Protein AF-A0A285CW41-F1 (afdb_monomer_lite)

Organism: NCBI:txid439529

Sequence (147 aa):
MDGAADVERLAVPALVIRVQPRVIDEAQAEVYLRRTVEKFAATIRPMITAPVNENEFGAMVSLAYNIGPAAFGRSSVLSRFNAGKIQSAADAFRMWNQAGGKVLPGLVRRREAERALFLTPVATPAPQSPWAALVALVQSLITRKGA

Structure (mmCIF, N/CA/C/O backbone):
data_AF-A0A285CW41-F1
#
_entry.id   AF-A0A285CW41-F1
#
loop_
_atom_site.group_PDB
_atom_site.id
_atom_site.type_symbol
_atom_site.label_atom_id
_atom_site.label_alt_id
_atom_site.label_comp_id
_atom_site.label_asym_id
_atom_site.label_entity_id
_atom_site.label_seq_id
_atom_site.pdbx_PDB_ins_code
_atom_site.Cartn_x
_atom_site.Cartn_y
_atom_site.Cartn_z
_atom_site.occupancy
_atom_site.B_iso_or_equiv
_atom_site.auth_seq_id
_atom_site.auth_comp_id
_atom_site.auth_asym_id
_atom_site.auth_atom_id
_atom_site.pdbx_PDB_model_num
ATOM 1 N N . MET A 1 1 ? 8.948 27.588 -73.717 1.00 40.03 1 MET A N 1
ATOM 2 C CA . MET A 1 1 ? 8.241 28.700 -73.046 1.00 40.03 1 MET A CA 1
ATOM 3 C C . MET A 1 1 ? 7.158 28.086 -72.165 1.00 40.03 1 MET A C 1
ATOM 5 O O . MET A 1 1 ? 5.980 28.165 -72.473 1.00 40.03 1 MET A O 1
ATOM 9 N N . ASP A 1 2 ? 7.526 27.167 -71.278 1.00 42.72 2 ASP A N 1
ATOM 10 C CA . ASP A 1 2 ? 8.204 27.392 -69.985 1.00 42.72 2 ASP A CA 1
ATOM 11 C C . ASP A 1 2 ? 7.287 28.113 -69.003 1.00 42.72 2 ASP A C 1
ATOM 13 O O . ASP A 1 2 ? 6.933 29.270 -69.205 1.00 42.72 2 ASP A O 1
ATOM 17 N N . GLY A 1 3 ? 6.906 27.401 -67.944 1.00 40.34 3 GLY A N 1
ATOM 18 C CA . GLY A 1 3 ? 6.102 27.954 -66.860 1.00 40.34 3 GLY A CA 1
ATOM 19 C C . GLY A 1 3 ? 5.456 26.904 -65.962 1.00 40.34 3 GLY A C 1
ATOM 20 O O . GLY A 1 3 ? 4.334 27.110 -65.511 1.00 40.34 3 GLY A O 1
ATOM 21 N N . ALA A 1 4 ? 6.122 25.769 -65.717 1.00 40.38 4 ALA A N 1
ATOM 22 C CA . ALA A 1 4 ? 5.771 24.927 -64.581 1.00 40.38 4 ALA A CA 1
ATOM 23 C C . ALA A 1 4 ? 6.215 25.683 -63.322 1.00 40.38 4 ALA A C 1
ATOM 25 O O . ALA A 1 4 ? 7.402 25.764 -63.023 1.00 40.38 4 ALA A O 1
ATOM 26 N N . ALA A 1 5 ? 5.268 26.327 -62.643 1.00 45.16 5 ALA A N 1
ATOM 27 C CA . ALA A 1 5 ? 5.509 26.866 -61.317 1.00 45.16 5 ALA A CA 1
ATOM 28 C C . ALA A 1 5 ? 5.664 25.676 -60.365 1.00 45.16 5 ALA A C 1
ATOM 30 O O . ALA A 1 5 ? 4.676 25.076 -59.936 1.00 45.16 5 ALA A O 1
ATOM 31 N N . ASP A 1 6 ? 6.918 25.319 -60.097 1.00 45.62 6 ASP A N 1
ATOM 32 C CA . ASP A 1 6 ? 7.320 24.396 -59.047 1.00 45.62 6 ASP A CA 1
ATOM 33 C C . ASP A 1 6 ? 6.828 24.933 -57.702 1.00 45.62 6 ASP A C 1
ATOM 35 O O . ASP A 1 6 ? 7.443 25.782 -57.057 1.00 45.62 6 ASP A O 1
ATOM 39 N N . VAL A 1 7 ? 5.674 24.429 -57.271 1.00 49.69 7 VAL A N 1
ATOM 40 C CA . VAL A 1 7 ? 5.237 24.534 -55.883 1.00 49.69 7 VAL A CA 1
ATOM 41 C C . VAL A 1 7 ? 6.018 23.474 -55.115 1.00 49.69 7 VAL A C 1
ATOM 43 O O . VAL A 1 7 ? 5.519 22.383 -54.833 1.00 49.69 7 VAL A O 1
ATOM 46 N N . GLU A 1 8 ? 7.283 23.776 -54.831 1.00 45.94 8 GLU A N 1
ATOM 47 C CA . GLU A 1 8 ? 8.122 22.982 -53.946 1.00 45.94 8 GLU A CA 1
ATOM 48 C C . GLU A 1 8 ? 7.461 22.979 -52.559 1.00 45.94 8 GLU A C 1
ATOM 50 O O . GLU A 1 8 ? 7.568 23.909 -51.758 1.00 45.94 8 GLU A O 1
ATOM 55 N N . ARG A 1 9 ? 6.672 21.930 -52.303 1.00 55.31 9 ARG A N 1
ATOM 56 C CA . ARG A 1 9 ? 6.162 21.589 -50.978 1.00 55.31 9 ARG A CA 1
ATOM 57 C C . ARG A 1 9 ? 7.368 21.469 -50.052 1.00 55.31 9 ARG A C 1
ATOM 59 O O . ARG A 1 9 ? 8.051 20.449 -50.066 1.00 55.31 9 ARG A O 1
ATOM 66 N N . LEU A 1 10 ? 7.577 22.483 -49.217 1.00 43.53 10 LEU A N 1
ATOM 67 C CA . LEU A 1 10 ? 8.411 22.416 -48.020 1.00 43.53 10 LEU A CA 1
ATOM 68 C C . LEU A 1 10 ? 7.895 21.276 -47.130 1.00 43.53 10 LEU A C 1
ATOM 70 O O . LEU A 1 10 ? 6.997 21.446 -46.305 1.00 43.53 10 LEU A O 1
ATOM 74 N N . ALA A 1 11 ? 8.434 20.078 -47.342 1.00 55.03 11 ALA A N 1
ATOM 75 C CA . ALA A 1 11 ? 8.229 18.938 -46.473 1.00 55.03 11 ALA A CA 1
ATOM 76 C C . ALA A 1 11 ? 8.961 19.230 -45.162 1.00 55.03 11 ALA A C 1
ATOM 78 O O . ALA A 1 11 ? 10.184 19.145 -45.089 1.00 55.03 11 ALA A O 1
ATOM 79 N N . VAL A 1 12 ? 8.213 19.605 -44.127 1.00 58.38 12 VAL A N 1
ATOM 80 C CA . VAL A 1 12 ? 8.742 19.709 -42.765 1.00 58.38 12 VAL A CA 1
ATOM 81 C C . VAL A 1 12 ? 9.084 18.280 -42.317 1.00 58.38 12 VAL A C 1
ATOM 83 O O . VAL A 1 12 ? 8.164 17.464 -42.203 1.00 58.38 12 VAL A O 1
ATOM 86 N N . PRO A 1 13 ? 10.361 17.904 -42.115 1.00 60.59 13 PRO A N 1
ATOM 87 C CA . PRO A 1 13 ? 10.686 16.535 -41.746 1.00 60.59 13 PRO A CA 1
ATOM 88 C C . PRO A 1 13 ? 10.153 16.258 -40.340 1.00 60.59 13 PRO A C 1
ATOM 90 O O . PRO A 1 13 ? 10.459 16.975 -39.386 1.00 60.59 13 PRO A O 1
ATOM 93 N N . ALA A 1 14 ? 9.336 15.210 -40.213 1.00 61.62 14 ALA A N 1
ATOM 94 C CA . ALA A 1 14 ? 8.872 14.725 -38.923 1.00 61.62 14 ALA A CA 1
ATOM 95 C C . ALA A 1 14 ? 10.089 14.389 -38.047 1.00 61.62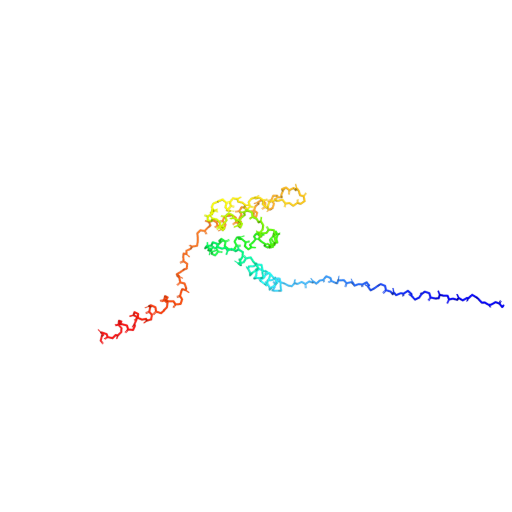 14 ALA A C 1
ATOM 97 O O . ALA A 1 14 ? 10.906 13.534 -38.395 1.00 61.62 14 ALA A O 1
ATOM 98 N N . LEU A 1 15 ? 10.214 15.075 -36.911 1.00 64.88 15 LEU A N 1
ATOM 99 C CA . LEU A 1 15 ? 11.239 14.813 -35.909 1.00 64.88 15 LEU A CA 1
ATOM 100 C C . LEU A 1 15 ? 11.018 13.409 -35.325 1.00 64.88 15 LEU A C 1
ATOM 102 O O . LEU A 1 15 ? 10.202 13.212 -34.425 1.00 64.88 15 LEU A O 1
ATOM 106 N N . VAL A 1 16 ? 11.739 12.416 -35.844 1.00 65.94 16 VAL A N 1
ATOM 107 C CA . VAL A 1 16 ? 11.753 11.062 -35.281 1.00 65.94 16 VAL A CA 1
ATOM 108 C C . VAL A 1 16 ? 12.598 11.091 -34.008 1.00 65.94 16 VAL A C 1
ATOM 110 O O . VAL A 1 16 ? 13.819 10.941 -34.051 1.00 65.94 16 VAL A O 1
ATOM 113 N N . ILE A 1 17 ? 11.957 11.295 -32.855 1.00 70.81 17 ILE A N 1
ATOM 114 C CA . ILE A 1 17 ? 12.620 11.182 -31.550 1.00 70.81 17 ILE A CA 1
ATOM 115 C C . ILE A 1 17 ? 12.931 9.700 -31.307 1.00 70.81 17 ILE A C 1
ATOM 117 O O . ILE A 1 17 ? 12.065 8.921 -30.911 1.00 70.81 17 ILE A O 1
ATOM 121 N N . ARG A 1 18 ? 14.179 9.289 -31.552 1.00 70.88 18 ARG A N 1
ATOM 122 C CA . ARG A 1 18 ? 14.667 7.965 -31.149 1.00 70.88 18 ARG A CA 1
ATOM 123 C C . ARG A 1 18 ? 14.944 7.975 -29.647 1.00 70.88 18 ARG A C 1
ATOM 125 O O . ARG A 1 18 ? 15.952 8.521 -29.207 1.00 70.88 18 ARG A O 1
ATOM 132 N N . VAL A 1 19 ? 14.064 7.360 -28.860 1.00 76.69 19 VAL A N 1
ATOM 133 C CA . VAL A 1 19 ? 14.343 7.082 -27.445 1.00 76.69 19 VAL A CA 1
ATOM 134 C C . VAL A 1 19 ? 15.358 5.939 -27.385 1.00 76.69 19 VAL A C 1
ATOM 136 O O . VAL A 1 19 ? 15.032 4.799 -27.708 1.00 76.69 19 VAL A O 1
ATOM 139 N N . GLN A 1 20 ? 16.601 6.246 -27.015 1.00 74.12 20 GLN A N 1
ATOM 140 C CA . GLN A 1 20 ? 17.623 5.229 -26.755 1.00 74.12 20 GLN A CA 1
ATOM 141 C C . GLN A 1 20 ? 17.303 4.513 -25.430 1.00 74.12 20 GLN A C 1
ATOM 143 O O . GLN A 1 20 ? 16.967 5.188 -24.449 1.00 74.12 20 GLN A O 1
ATOM 148 N N . PRO A 1 21 ? 17.407 3.173 -25.356 1.00 74.56 21 PRO A N 1
ATOM 149 C CA . PRO A 1 21 ? 17.224 2.457 -24.102 1.00 74.56 21 PRO A CA 1
ATOM 150 C C . PRO A 1 21 ? 18.345 2.835 -23.131 1.00 74.56 21 PRO A C 1
ATOM 152 O O . PRO A 1 21 ? 19.530 2.708 -23.437 1.00 74.56 21 PRO A O 1
ATOM 155 N N . ARG A 1 22 ? 17.968 3.310 -21.944 1.00 83.00 22 ARG A N 1
ATOM 156 C CA . ARG A 1 22 ? 18.916 3.618 -20.874 1.00 83.00 22 ARG A CA 1
ATOM 157 C C . ARG A 1 22 ? 19.115 2.379 -20.008 1.00 83.00 22 ARG A C 1
ATOM 159 O O . ARG A 1 22 ? 18.173 1.924 -19.366 1.00 83.00 22 ARG A O 1
ATOM 166 N N . VAL A 1 23 ? 20.341 1.867 -19.972 1.00 89.94 23 VAL A N 1
ATOM 167 C CA . VAL A 1 23 ? 20.753 0.869 -18.978 1.00 89.94 23 VAL A CA 1
ATOM 168 C C . VAL A 1 23 ? 20.977 1.596 -17.654 1.00 89.94 23 VAL A C 1
ATOM 170 O O . VAL A 1 23 ? 21.609 2.653 -17.632 1.00 89.94 23 VAL A O 1
ATOM 173 N N . ILE A 1 24 ? 20.414 1.059 -16.575 1.00 92.19 24 ILE A N 1
ATOM 174 C CA . ILE A 1 24 ? 20.597 1.573 -15.216 1.00 92.19 24 ILE A CA 1
ATOM 175 C C . ILE A 1 24 ? 21.312 0.518 -14.378 1.00 92.19 24 ILE A C 1
ATOM 177 O O . ILE A 1 24 ? 21.111 -0.677 -14.595 1.00 92.19 24 ILE A O 1
ATOM 181 N N . ASP A 1 25 ? 22.138 0.962 -13.439 1.00 95.25 25 ASP A N 1
ATOM 182 C CA . ASP A 1 25 ? 22.716 0.081 -12.424 1.00 95.25 25 ASP A CA 1
ATOM 183 C C . ASP A 1 25 ? 21.754 -0.107 -11.232 1.00 95.25 25 ASP A C 1
ATOM 185 O O . ASP A 1 25 ? 20.694 0.524 -11.140 1.00 95.25 25 ASP A O 1
ATOM 189 N N . GLU A 1 26 ? 22.112 -1.007 -10.317 1.00 94.00 26 GLU A N 1
ATOM 190 C CA . GLU A 1 26 ? 21.305 -1.317 -9.133 1.00 94.00 26 GLU A CA 1
ATOM 191 C C . GLU A 1 26 ? 21.142 -0.106 -8.201 1.00 94.00 26 GLU A C 1
ATOM 193 O O . GLU A 1 26 ? 20.048 0.143 -7.695 1.00 94.00 26 GLU A O 1
ATOM 198 N N . ALA A 1 27 ? 22.188 0.707 -8.029 1.00 94.25 27 ALA A N 1
ATOM 199 C CA . ALA A 1 27 ? 22.131 1.896 -7.181 1.00 94.25 27 ALA A CA 1
ATOM 200 C C . ALA A 1 27 ? 21.160 2.946 -7.747 1.00 94.25 27 ALA A C 1
ATOM 202 O O . ALA A 1 27 ? 20.387 3.564 -7.013 1.00 94.25 27 ALA A O 1
ATOM 203 N N . GLN A 1 28 ? 21.150 3.124 -9.066 1.00 93.12 28 GLN A N 1
ATOM 204 C CA . GLN A 1 28 ? 20.194 3.972 -9.767 1.00 93.12 28 GLN A CA 1
ATOM 205 C C . GLN A 1 28 ? 18.772 3.420 -9.647 1.00 93.12 28 GLN A C 1
ATOM 207 O O . GLN A 1 28 ? 17.846 4.195 -9.393 1.00 93.12 28 GLN A O 1
ATOM 212 N N . ALA A 1 29 ? 18.591 2.103 -9.787 1.00 92.31 29 ALA A N 1
ATOM 213 C CA . ALA A 1 29 ? 17.295 1.454 -9.612 1.00 92.31 29 ALA A CA 1
ATOM 214 C C . ALA A 1 29 ? 16.737 1.671 -8.196 1.00 92.31 29 ALA A C 1
ATOM 216 O O . ALA A 1 29 ? 15.577 2.059 -8.054 1.00 92.31 29 ALA A O 1
ATOM 217 N N . GLU A 1 30 ? 17.571 1.523 -7.168 1.00 92.81 30 GLU A N 1
ATOM 218 C CA . GLU A 1 30 ? 17.219 1.770 -5.767 1.00 92.81 30 GLU A CA 1
ATOM 219 C C . GLU A 1 30 ? 16.820 3.236 -5.528 1.00 92.81 30 GLU A C 1
ATOM 221 O O . GLU A 1 30 ? 15.797 3.522 -4.902 1.00 92.81 30 GLU A O 1
ATOM 226 N N . VAL A 1 31 ? 17.561 4.194 -6.096 1.00 93.69 31 VAL A N 1
ATOM 227 C CA . VAL A 1 31 ? 17.202 5.621 -6.016 1.00 93.69 31 VAL A CA 1
ATOM 228 C C . VAL A 1 31 ? 15.846 5.893 -6.673 1.00 93.69 31 VAL A C 1
ATOM 230 O O . VAL A 1 31 ? 15.032 6.645 -6.127 1.00 93.69 31 VAL A O 1
ATOM 233 N N . TYR A 1 32 ? 15.576 5.299 -7.837 1.00 92.19 32 TYR A N 1
ATOM 234 C CA . TYR A 1 32 ? 14.289 5.460 -8.515 1.00 92.19 32 TYR A CA 1
ATOM 235 C C . TYR A 1 32 ? 13.149 4.804 -7.751 1.00 92.19 32 TYR A C 1
ATOM 237 O O . TYR A 1 32 ? 12.076 5.406 -7.634 1.00 92.19 32 TYR A O 1
ATOM 245 N N . LEU A 1 33 ? 13.382 3.621 -7.188 1.00 90.44 33 LEU A N 1
ATOM 246 C CA . LEU A 1 33 ? 12.416 2.929 -6.352 1.00 90.44 33 LEU A CA 1
ATOM 247 C C . LEU A 1 33 ? 12.062 3.778 -5.133 1.00 90.44 33 LEU A C 1
ATOM 249 O O . LEU A 1 33 ? 10.887 4.084 -4.940 1.00 90.44 33 LEU A O 1
ATOM 253 N N . ARG A 1 34 ? 13.064 4.238 -4.378 1.00 92.00 34 ARG A N 1
ATOM 254 C CA . ARG A 1 34 ? 12.875 5.059 -3.178 1.00 92.00 34 ARG A CA 1
ATOM 255 C C . ARG A 1 34 ? 12.061 6.313 -3.462 1.00 92.00 34 ARG A C 1
ATOM 257 O O . ARG A 1 34 ? 11.011 6.509 -2.858 1.00 92.00 34 ARG A O 1
ATOM 264 N N . ARG A 1 35 ? 12.483 7.109 -4.450 1.00 92.19 35 ARG A N 1
ATOM 265 C CA . ARG A 1 35 ? 11.773 8.340 -4.844 1.00 92.19 35 ARG A CA 1
ATOM 266 C C . ARG A 1 35 ? 10.330 8.064 -5.248 1.00 92.19 35 ARG A C 1
ATOM 268 O O . ARG A 1 35 ? 9.431 8.855 -4.966 1.00 92.19 35 ARG A O 1
ATOM 275 N N . THR A 1 36 ? 10.098 6.946 -5.932 1.00 90.44 36 THR A N 1
ATOM 276 C CA . THR A 1 36 ? 8.750 6.573 -6.358 1.00 90.44 36 THR A CA 1
ATOM 277 C C . THR A 1 36 ? 7.905 6.150 -5.162 1.00 90.44 36 THR A C 1
ATOM 279 O O . THR A 1 36 ? 6.795 6.647 -5.008 1.00 90.44 36 THR A O 1
ATOM 282 N N . VAL A 1 37 ? 8.420 5.299 -4.276 1.00 91.94 37 VAL A N 1
ATOM 283 C CA . VAL A 1 37 ? 7.711 4.879 -3.058 1.00 91.94 37 VAL A CA 1
ATOM 284 C C . VAL A 1 37 ? 7.369 6.086 -2.182 1.00 91.94 37 VAL A C 1
ATOM 286 O O . VAL A 1 37 ? 6.215 6.222 -1.782 1.00 91.94 37 VAL A O 1
ATOM 289 N N . GLU A 1 38 ? 8.311 7.007 -1.968 1.00 93.94 38 GLU A N 1
ATOM 290 C CA . GLU A 1 38 ? 8.092 8.256 -1.223 1.00 93.94 38 GLU A CA 1
ATOM 291 C C . GLU A 1 38 ? 6.976 9.103 -1.842 1.00 93.94 38 GLU A C 1
ATOM 293 O O . GLU A 1 38 ? 6.064 9.549 -1.143 1.00 93.94 38 GLU A O 1
ATOM 298 N N . LYS A 1 39 ? 6.988 9.274 -3.170 1.00 94.19 39 LYS A N 1
ATOM 299 C CA . LYS A 1 39 ? 5.940 10.008 -3.888 1.00 94.19 39 LYS A CA 1
ATOM 300 C C . LYS A 1 39 ? 4.564 9.375 -3.686 1.00 94.19 39 LYS A C 1
ATOM 302 O O . LYS A 1 39 ? 3.591 10.088 -3.434 1.00 94.19 39 LYS A O 1
ATOM 307 N N . PHE A 1 40 ? 4.453 8.055 -3.820 1.00 93.94 40 PHE A N 1
ATOM 308 C CA . PHE A 1 40 ? 3.178 7.355 -3.651 1.00 93.94 40 PHE A CA 1
ATOM 309 C C . PHE A 1 40 ? 2.699 7.421 -2.200 1.00 93.94 40 PHE A C 1
ATOM 311 O O . PHE A 1 40 ? 1.532 7.734 -1.972 1.00 93.94 40 P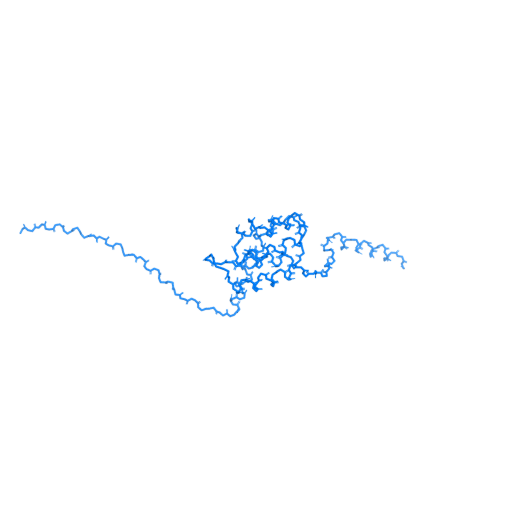HE A O 1
ATOM 318 N N . ALA A 1 41 ? 3.600 7.221 -1.236 1.00 95.38 41 ALA A N 1
ATOM 319 C CA . ALA A 1 41 ? 3.316 7.377 0.185 1.00 95.38 41 ALA A CA 1
ATOM 320 C C . ALA A 1 41 ? 2.775 8.777 0.499 1.00 95.38 41 ALA A C 1
ATOM 322 O O . ALA A 1 41 ? 1.697 8.895 1.079 1.00 95.38 41 ALA A O 1
ATOM 323 N N . ALA A 1 42 ? 3.454 9.831 0.039 1.00 97.00 42 ALA A N 1
ATOM 324 C CA . ALA A 1 42 ? 3.007 11.211 0.207 1.00 97.00 42 ALA A CA 1
ATOM 325 C C . ALA A 1 42 ? 1.647 11.476 -0.462 1.00 97.00 42 ALA A C 1
ATOM 327 O O . ALA A 1 42 ? 0.815 12.187 0.094 1.00 97.00 42 ALA A O 1
ATOM 328 N N . THR A 1 43 ? 1.397 10.872 -1.628 1.00 97.50 43 THR A N 1
ATOM 329 C CA . THR A 1 43 ? 0.137 11.045 -2.366 1.00 97.50 43 THR A CA 1
ATOM 330 C C . THR A 1 43 ? -1.051 10.426 -1.629 1.00 97.50 43 THR A C 1
ATOM 332 O O . THR A 1 43 ? -2.119 11.032 -1.583 1.00 97.50 43 THR A O 1
ATOM 335 N N . ILE A 1 44 ? -0.894 9.224 -1.063 1.00 97.62 44 ILE A N 1
ATOM 336 C CA . ILE A 1 44 ? -2.014 8.519 -0.421 1.00 97.62 44 ILE A CA 1
ATOM 337 C C . ILE A 1 44 ? -2.197 8.878 1.053 1.00 97.62 44 ILE A C 1
ATOM 339 O O . ILE A 1 44 ? -3.304 8.742 1.566 1.00 97.62 44 ILE A O 1
ATOM 343 N N . ARG A 1 45 ? -1.146 9.348 1.740 1.00 98.00 45 ARG A N 1
ATOM 344 C CA . ARG A 1 45 ? -1.194 9.728 3.160 1.00 98.00 45 ARG A CA 1
ATOM 345 C C . ARG A 1 45 ? -2.383 10.633 3.520 1.00 98.00 45 ARG A C 1
ATOM 347 O O . ARG A 1 45 ? -3.075 10.276 4.466 1.00 98.00 45 ARG A O 1
ATOM 354 N N . PRO A 1 46 ? -2.679 11.736 2.803 1.00 98.06 46 PRO A N 1
ATOM 355 C CA . PRO A 1 46 ? -3.816 12.597 3.143 1.00 98.06 46 PRO A CA 1
ATOM 356 C C . PRO A 1 46 ? -5.187 11.950 2.893 1.00 98.06 46 PRO A C 1
ATOM 358 O O . PRO A 1 46 ? -6.192 12.458 3.377 1.00 98.06 46 PRO A O 1
ATOM 361 N N . MET A 1 47 ? -5.256 10.846 2.141 1.00 98.19 47 MET A N 1
ATOM 362 C CA . MET A 1 47 ? -6.506 10.113 1.909 1.00 98.19 47 MET A CA 1
ATOM 363 C C . MET A 1 47 ? -6.879 9.214 3.098 1.00 98.19 47 MET A C 1
ATOM 365 O O . MET A 1 47 ? -8.026 8.779 3.209 1.00 98.19 47 MET A O 1
ATOM 369 N N 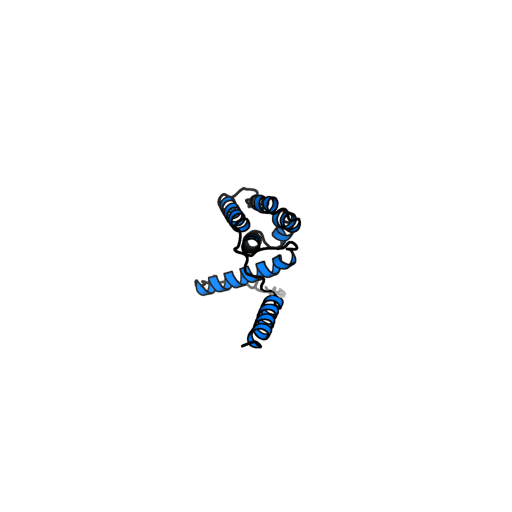. ILE A 1 48 ? -5.911 8.902 3.964 1.00 98.19 48 ILE A N 1
ATOM 370 C CA . ILE A 1 48 ? -6.067 8.013 5.113 1.00 98.19 48 ILE A CA 1
ATOM 371 C C . ILE A 1 48 ? -6.450 8.854 6.331 1.00 98.19 48 ILE A C 1
ATOM 373 O O . ILE A 1 48 ? -5.659 9.662 6.809 1.00 98.19 48 ILE A O 1
ATOM 377 N N . THR A 1 49 ? -7.671 8.664 6.827 1.00 97.94 49 THR A N 1
ATOM 378 C CA . THR A 1 49 ? -8.243 9.473 7.915 1.00 97.94 49 THR A CA 1
ATOM 379 C C . THR A 1 49 ? -8.319 8.726 9.243 1.00 97.94 49 THR A C 1
ATOM 381 O O . THR A 1 49 ? -8.419 9.361 10.290 1.00 97.94 49 THR A O 1
ATOM 384 N N . ALA A 1 50 ? -8.292 7.391 9.220 1.00 95.94 50 ALA A N 1
ATOM 385 C CA . ALA A 1 50 ? -8.208 6.583 10.433 1.00 95.94 50 ALA A CA 1
ATOM 386 C C . ALA A 1 50 ? -6.757 6.511 10.955 1.00 95.94 50 ALA A C 1
ATOM 388 O O . ALA A 1 50 ? -5.819 6.626 10.159 1.00 95.94 50 ALA A O 1
ATOM 389 N N . PRO A 1 51 ? -6.550 6.297 12.272 1.00 95.50 51 PRO A N 1
ATOM 390 C CA . PRO A 1 51 ? -5.231 5.998 12.818 1.00 95.50 51 PRO A CA 1
ATOM 391 C C . PRO A 1 51 ? -4.614 4.810 12.082 1.00 95.50 51 PRO A C 1
ATOM 393 O O . PRO A 1 51 ? -5.253 3.770 11.958 1.00 95.50 51 PRO A O 1
ATOM 396 N N . VAL A 1 52 ? -3.391 4.985 11.589 1.00 95.94 52 VAL A N 1
ATOM 397 C CA . VAL A 1 52 ? -2.697 3.998 10.761 1.00 95.94 52 VAL A CA 1
ATOM 398 C C . VAL A 1 52 ? -1.328 3.697 11.340 1.00 95.94 52 VAL A C 1
ATOM 400 O O . VAL A 1 52 ? -0.582 4.615 11.693 1.00 95.94 52 VAL A O 1
ATOM 403 N N . ASN A 1 53 ? -0.998 2.415 11.436 1.00 95.12 53 ASN A N 1
ATOM 404 C CA . ASN A 1 53 ? 0.326 1.969 11.847 1.00 95.12 53 ASN A CA 1
ATOM 405 C C . ASN A 1 53 ? 1.271 1.766 10.644 1.00 95.12 53 ASN A C 1
ATOM 407 O O . ASN A 1 53 ? 0.869 1.880 9.485 1.00 95.12 53 ASN A O 1
ATOM 411 N N . GLU A 1 54 ? 2.549 1.487 10.910 1.00 95.62 54 GLU A N 1
ATOM 412 C CA . GLU A 1 54 ? 3.574 1.388 9.859 1.00 95.62 54 GLU A CA 1
ATOM 413 C C . GLU A 1 54 ? 3.307 0.247 8.867 1.00 95.62 54 GLU A C 1
ATOM 415 O O . GLU A 1 54 ? 3.439 0.448 7.658 1.00 95.62 54 GLU A O 1
ATOM 420 N N . ASN A 1 55 ? 2.867 -0.918 9.347 1.00 97.62 55 ASN A N 1
ATOM 421 C CA . ASN A 1 55 ? 2.586 -2.080 8.504 1.00 97.62 55 ASN A CA 1
ATOM 422 C C . ASN A 1 55 ? 1.320 -1.887 7.658 1.00 97.62 55 ASN A C 1
ATOM 424 O O . ASN A 1 55 ? 1.318 -2.189 6.462 1.00 97.62 55 ASN A O 1
ATOM 428 N N . GLU A 1 56 ? 0.259 -1.329 8.245 1.00 98.31 56 GLU A N 1
ATOM 429 C CA . GLU A 1 56 ? -0.967 -0.970 7.524 1.00 98.31 56 GLU A CA 1
ATOM 430 C C . GLU A 1 56 ? -0.673 0.047 6.417 1.00 98.31 56 GLU A C 1
ATOM 432 O O . GLU A 1 56 ? -1.091 -0.125 5.267 1.00 98.31 56 GLU A O 1
ATOM 437 N N . PHE A 1 57 ? 0.092 1.092 6.749 1.00 98.12 57 PHE A N 1
ATOM 438 C CA . PHE A 1 57 ? 0.490 2.114 5.792 1.00 98.12 57 PHE A CA 1
ATOM 439 C C . PHE A 1 57 ? 1.369 1.527 4.685 1.00 98.12 57 PHE A C 1
ATOM 441 O O . PHE A 1 57 ? 1.088 1.749 3.508 1.00 98.12 57 PHE A O 1
ATOM 448 N N . GLY A 1 58 ? 2.378 0.725 5.032 1.00 97.81 58 GLY A N 1
ATOM 449 C CA . GLY A 1 58 ? 3.264 0.067 4.071 1.00 97.81 58 GLY A CA 1
ATOM 450 C C . GLY A 1 58 ? 2.512 -0.840 3.091 1.00 97.81 58 GLY A C 1
ATOM 451 O O . GLY A 1 58 ? 2.735 -0.768 1.879 1.00 97.81 58 GLY A O 1
ATOM 452 N N . ALA A 1 59 ? 1.554 -1.630 3.580 1.00 98.56 59 ALA A N 1
ATOM 453 C CA . ALA A 1 59 ? 0.702 -2.459 2.731 1.00 98.56 59 ALA A CA 1
ATOM 454 C C . ALA A 1 59 ? -0.164 -1.616 1.776 1.00 98.56 59 ALA A C 1
ATOM 456 O O . ALA A 1 59 ? -0.256 -1.926 0.584 1.00 98.56 59 ALA A O 1
ATOM 457 N N . MET A 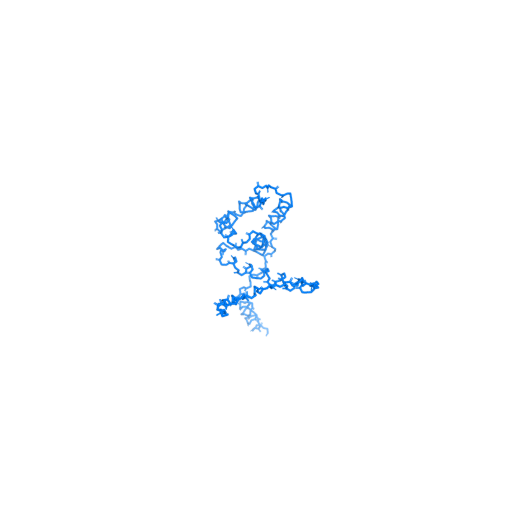1 60 ? -0.751 -0.517 2.264 1.00 98.69 60 MET A N 1
ATOM 458 C CA . MET A 1 60 ? -1.530 0.409 1.435 1.00 98.69 60 MET A CA 1
ATOM 459 C C . MET A 1 60 ? -0.672 1.128 0.381 1.00 98.69 60 MET A C 1
ATOM 461 O O . MET A 1 60 ? -1.113 1.274 -0.760 1.00 98.69 60 MET A O 1
ATOM 465 N N . VAL A 1 61 ? 0.568 1.507 0.711 1.00 98.38 61 VAL A N 1
ATOM 466 C CA . VAL A 1 61 ? 1.535 2.065 -0.252 1.00 98.38 61 VAL A CA 1
ATOM 467 C C . VAL A 1 61 ? 1.883 1.041 -1.334 1.00 98.38 61 VAL A C 1
ATOM 469 O O . VAL A 1 61 ? 1.877 1.388 -2.515 1.00 98.38 61 VAL A O 1
ATOM 472 N N . SER A 1 62 ? 2.123 -0.224 -0.972 1.00 98.25 62 SER A N 1
ATOM 473 C CA . SER A 1 62 ? 2.412 -1.292 -1.944 1.00 98.25 62 SER A CA 1
ATOM 474 C C . SER A 1 62 ? 1.248 -1.537 -2.913 1.00 98.25 62 SER A C 1
ATOM 476 O O . SER A 1 62 ? 1.462 -1.661 -4.126 1.00 98.25 62 SER A O 1
ATOM 478 N N . LEU A 1 63 ? 0.011 -1.546 -2.399 1.00 98.50 63 LEU A N 1
ATOM 479 C CA . LEU A 1 63 ? -1.201 -1.609 -3.216 1.00 98.50 63 LEU A CA 1
ATOM 480 C C . LEU A 1 63 ? -1.263 -0.408 -4.167 1.00 98.50 63 LEU A C 1
ATOM 482 O O . LEU A 1 63 ? -1.370 -0.601 -5.377 1.00 98.50 63 LEU A O 1
ATOM 486 N N . ALA A 1 64 ? -1.134 0.816 -3.648 1.00 98.06 64 ALA A N 1
ATOM 487 C CA . ALA A 1 64 ? -1.198 2.042 -4.441 1.00 98.06 64 ALA A CA 1
ATOM 488 C C . ALA A 1 64 ? -0.107 2.122 -5.518 1.00 98.06 64 ALA A C 1
ATOM 490 O O . ALA A 1 64 ? -0.389 2.579 -6.622 1.00 98.06 64 ALA A O 1
ATOM 491 N N . TYR A 1 65 ? 1.107 1.642 -5.239 1.00 96.81 65 TYR A N 1
ATOM 492 C CA . TYR A 1 65 ? 2.180 1.529 -6.230 1.00 96.81 65 TYR A CA 1
ATOM 493 C C . TYR A 1 65 ? 1.767 0.641 -7.410 1.00 96.81 65 TYR A C 1
ATOM 495 O O . TYR A 1 65 ? 2.070 0.944 -8.560 1.00 96.81 65 TYR A O 1
ATOM 503 N N . ASN A 1 66 ? 1.043 -0.448 -7.138 1.00 96.94 66 ASN A N 1
ATOM 504 C CA . ASN A 1 66 ? 0.649 -1.407 -8.162 1.00 96.94 66 ASN A CA 1
ATOM 505 C C . ASN A 1 66 ? -0.593 -0.991 -8.964 1.00 96.94 66 ASN A C 1
ATOM 507 O O . ASN A 1 66 ? -0.607 -1.201 -10.173 1.00 96.94 66 ASN A O 1
ATOM 511 N N . ILE A 1 67 ? -1.618 -0.425 -8.318 1.00 97.00 67 ILE A N 1
ATOM 512 C CA . ILE A 1 67 ? -2.895 -0.076 -8.977 1.00 97.00 67 ILE A CA 1
ATOM 513 C C . ILE A 1 67 ? -3.020 1.417 -9.322 1.00 97.00 67 ILE A C 1
ATOM 515 O O . ILE A 1 67 ? -3.959 1.824 -10.004 1.00 97.00 67 ILE A O 1
ATOM 519 N N . GLY A 1 68 ? -2.086 2.240 -8.848 1.00 96.88 68 GLY A N 1
ATOM 520 C CA . GLY A 1 68 ? -2.108 3.695 -8.960 1.00 96.88 68 GLY A CA 1
ATOM 521 C C . GLY A 1 68 ? -2.892 4.388 -7.828 1.00 96.88 68 GLY A C 1
ATOM 522 O O . GLY A 1 68 ? -3.880 3.848 -7.317 1.00 96.88 68 GLY A O 1
ATOM 523 N N . PRO A 1 69 ? -2.517 5.629 -7.454 1.00 97.06 69 PRO A N 1
ATOM 524 C CA . PRO A 1 69 ? -3.125 6.352 -6.332 1.00 97.06 69 PRO A CA 1
ATOM 525 C C . PRO A 1 69 ? -4.604 6.688 -6.564 1.00 97.06 69 PRO A C 1
ATOM 527 O O . PRO A 1 69 ? -5.397 6.657 -5.630 1.00 97.06 69 PRO A O 1
ATOM 530 N N . ALA A 1 70 ? -5.009 6.953 -7.809 1.00 97.75 70 ALA A N 1
ATOM 531 C CA . ALA A 1 70 ? -6.408 7.218 -8.146 1.00 97.75 70 ALA A CA 1
ATOM 532 C C . ALA A 1 70 ? -7.314 5.991 -7.932 1.00 97.75 70 ALA A C 1
ATOM 534 O O . ALA A 1 70 ? -8.438 6.134 -7.453 1.00 97.75 70 ALA A O 1
ATOM 535 N N . ALA A 1 71 ? -6.841 4.789 -8.280 1.00 98.06 71 ALA A N 1
ATOM 536 C CA . ALA A 1 71 ? -7.586 3.555 -8.040 1.00 98.06 71 ALA A CA 1
ATOM 537 C C . ALA A 1 71 ? -7.617 3.217 -6.542 1.00 98.06 71 ALA A C 1
ATOM 539 O O . ALA A 1 71 ? -8.674 2.873 -6.015 1.00 98.06 71 ALA A O 1
ATOM 540 N N . PHE A 1 72 ? -6.492 3.411 -5.843 1.00 98.56 72 PHE A N 1
ATOM 541 C CA . PHE A 1 72 ? -6.423 3.289 -4.388 1.00 98.56 72 PHE A CA 1
ATOM 542 C C . PHE A 1 72 ? -7.416 4.222 -3.677 1.00 98.56 72 PHE A C 1
ATOM 544 O O . PHE A 1 72 ? -8.167 3.766 -2.815 1.00 98.56 72 PHE A O 1
ATOM 551 N N . GLY A 1 73 ? -7.494 5.491 -4.087 1.00 98.38 73 GLY A N 1
ATOM 552 C CA . GLY A 1 73 ? -8.404 6.486 -3.511 1.00 98.38 73 GLY A CA 1
ATOM 553 C C . GLY A 1 73 ? -9.892 6.130 -3.633 1.00 98.38 73 GLY A C 1
ATOM 554 O O . GLY A 1 73 ? -10.696 6.564 -2.817 1.00 98.38 73 GLY A O 1
ATOM 555 N N . ARG A 1 74 ? -10.268 5.297 -4.614 1.00 98.31 74 ARG A N 1
ATOM 556 C CA . ARG A 1 74 ? -11.639 4.777 -4.788 1.00 98.31 74 ARG A CA 1
ATOM 557 C C . ARG A 1 74 ? -11.810 3.340 -4.285 1.00 98.31 74 ARG A C 1
ATOM 559 O O . ARG A 1 74 ? -12.847 2.722 -4.518 1.00 98.31 74 ARG A O 1
ATOM 566 N N . SER A 1 75 ? -10.789 2.773 -3.649 1.00 98.62 75 SER A N 1
ATOM 567 C CA . SER A 1 75 ? -10.783 1.364 -3.274 1.00 98.62 75 SER A CA 1
ATOM 568 C C . SER A 1 75 ? -11.640 1.082 -2.041 1.00 98.62 75 SER A C 1
ATOM 570 O O . SER A 1 75 ? -11.711 1.870 -1.095 1.00 98.62 75 SER A O 1
ATOM 572 N N . SER A 1 76 ? -12.227 -0.116 -2.003 1.00 98.75 76 SER A N 1
ATOM 573 C CA . SER A 1 76 ? -12.867 -0.621 -0.786 1.00 98.75 76 SER A CA 1
ATOM 574 C C . SER A 1 76 ? -11.872 -0.811 0.363 1.00 98.75 76 SER A C 1
ATOM 576 O O . SER A 1 76 ? -12.296 -0.759 1.510 1.00 98.75 76 SER A O 1
ATOM 578 N N . VAL A 1 77 ? -10.573 -0.988 0.081 1.00 98.75 77 VAL A N 1
ATOM 579 C CA . VAL A 1 77 ? -9.517 -1.046 1.107 1.00 98.75 77 VAL A CA 1
ATOM 580 C C . VAL A 1 77 ? -9.500 0.260 1.898 1.00 98.75 77 VAL A C 1
ATOM 582 O O . VAL A 1 77 ? -9.738 0.240 3.103 1.00 98.75 77 VAL A O 1
ATOM 585 N N . LEU A 1 78 ? -9.323 1.396 1.213 1.00 98.75 78 LEU A N 1
ATOM 586 C CA . LEU A 1 78 ? -9.270 2.711 1.851 1.00 98.75 78 LEU A CA 1
ATOM 587 C C . LEU A 1 78 ? -10.591 3.064 2.547 1.00 98.75 78 LEU A C 1
ATOM 589 O O . LEU A 1 78 ? -10.593 3.471 3.705 1.00 98.75 78 LEU A O 1
ATOM 593 N N . SER A 1 79 ? -11.722 2.872 1.860 1.00 98.75 79 SER A N 1
ATOM 594 C CA . SER A 1 79 ? -13.047 3.183 2.414 1.00 98.75 79 SER A CA 1
ATOM 595 C C . SER A 1 79 ? -13.340 2.400 3.702 1.00 98.75 79 SER A C 1
ATOM 597 O O . SER A 1 79 ? -13.811 2.977 4.682 1.00 98.75 79 SER A O 1
ATOM 599 N N . ARG A 1 80 ? -13.040 1.094 3.732 1.00 98.69 80 ARG A N 1
ATOM 600 C CA . ARG A 1 80 ? -13.268 0.250 4.915 1.00 98.69 80 ARG A CA 1
ATOM 601 C C . ARG A 1 80 ? -12.270 0.553 6.027 1.00 98.69 80 ARG A C 1
ATOM 603 O O . ARG A 1 80 ? -12.667 0.538 7.189 1.00 98.69 80 ARG A O 1
ATOM 610 N N . PHE A 1 81 ? -11.020 0.860 5.678 1.00 98.75 81 PHE A N 1
ATOM 611 C CA . PHE A 1 81 ? -10.003 1.256 6.647 1.00 98.75 81 PHE A CA 1
ATOM 612 C C . PHE A 1 81 ? -10.377 2.557 7.358 1.00 98.75 81 PHE A C 1
ATOM 614 O O . PHE A 1 81 ? -10.436 2.588 8.583 1.00 98.75 81 PHE A O 1
ATOM 621 N N . ASN A 1 82 ? -10.737 3.598 6.601 1.00 98.56 82 ASN A N 1
ATOM 622 C CA . ASN A 1 82 ? -11.165 4.882 7.160 1.00 98.56 82 ASN A CA 1
ATOM 623 C C . ASN A 1 82 ? -12.435 4.761 8.021 1.00 98.56 82 ASN A C 1
ATOM 625 O O . ASN A 1 82 ? -12.641 5.563 8.925 1.00 98.56 82 ASN A O 1
ATOM 629 N N . ALA A 1 83 ? -13.263 3.738 7.782 1.00 98.31 83 ALA A N 1
ATOM 630 C CA . ALA A 1 83 ? -14.414 3.395 8.618 1.00 98.31 83 ALA A CA 1
ATOM 631 C C . ALA A 1 83 ? -14.063 2.539 9.858 1.00 98.31 83 ALA A C 1
ATOM 633 O O . ALA A 1 83 ? -14.970 2.031 10.517 1.00 98.31 83 ALA A O 1
ATOM 634 N N . GLY A 1 84 ? -12.777 2.307 10.146 1.00 97.06 84 GLY A N 1
ATOM 635 C CA . GLY A 1 84 ? -12.298 1.497 11.273 1.00 97.06 84 GLY A CA 1
ATOM 636 C C . GLY A 1 84 ? -12.498 -0.014 11.109 1.00 97.06 84 GLY A C 1
ATOM 637 O O . GLY A 1 84 ? -12.287 -0.779 12.047 1.00 97.06 84 GLY A O 1
ATOM 638 N N . LYS A 1 85 ? -12.905 -0.489 9.925 1.00 98.12 85 LYS A N 1
ATOM 639 C CA . LYS A 1 85 ? -13.216 -1.905 9.671 1.00 98.12 85 LYS A CA 1
ATOM 640 C C . LYS A 1 85 ? -11.967 -2.657 9.213 1.00 98.12 85 LYS A C 1
ATOM 642 O O . LYS A 1 85 ? -11.911 -3.114 8.071 1.00 98.12 85 LYS A O 1
ATOM 647 N N . ILE A 1 86 ? -10.983 -2.798 10.102 1.00 97.56 86 ILE A N 1
ATOM 648 C CA . ILE A 1 86 ? -9.639 -3.336 9.805 1.00 97.56 86 ILE A CA 1
ATOM 649 C C . ILE A 1 86 ? -9.689 -4.674 9.058 1.00 97.56 86 ILE A C 1
ATOM 651 O O . ILE A 1 86 ? -9.163 -4.782 7.951 1.00 97.56 86 ILE A O 1
ATOM 655 N N . GLN A 1 87 ? -10.398 -5.672 9.591 1.00 98.25 87 GLN A N 1
ATOM 656 C CA . GLN A 1 87 ? -10.475 -6.992 8.954 1.00 98.25 87 GLN A CA 1
ATOM 657 C C . GLN A 1 87 ? -11.133 -6.931 7.565 1.00 98.25 87 GLN A C 1
ATOM 659 O O . GLN A 1 87 ? -10.667 -7.548 6.609 1.00 98.25 87 GLN A O 1
ATOM 664 N N . SER A 1 88 ? -12.184 -6.120 7.429 1.00 98.50 88 SER A N 1
ATOM 665 C CA . SER A 1 88 ? -12.887 -5.932 6.157 1.00 98.50 88 SER A CA 1
ATOM 666 C C . SER A 1 88 ? -12.029 -5.199 5.118 1.00 98.50 88 SER A C 1
ATOM 668 O O . SER A 1 88 ? -12.146 -5.476 3.920 1.00 98.50 88 SER A O 1
ATOM 670 N N . ALA A 1 89 ? -11.178 -4.268 5.559 1.00 98.62 89 ALA A N 1
ATOM 671 C CA . ALA A 1 89 ? -10.196 -3.587 4.721 1.00 98.62 89 ALA A CA 1
ATOM 672 C C . ALA A 1 89 ? -9.106 -4.559 4.251 1.00 98.62 89 ALA A C 1
ATOM 674 O O . ALA A 1 89 ? -8.806 -4.603 3.060 1.00 98.62 89 ALA A O 1
ATOM 675 N N . ALA A 1 90 ? -8.596 -5.399 5.156 1.00 98.62 90 ALA A N 1
ATOM 676 C CA . ALA A 1 90 ? -7.612 -6.434 4.855 1.00 98.62 90 ALA A CA 1
ATOM 677 C C . ALA A 1 90 ? -8.127 -7.421 3.791 1.00 98.62 90 ALA A C 1
ATOM 679 O O . ALA A 1 90 ? -7.440 -7.719 2.814 1.00 98.62 90 ALA A O 1
ATOM 680 N N . ASP A 1 91 ? -9.372 -7.882 3.912 1.00 98.62 91 ASP A N 1
ATOM 681 C CA . ASP A 1 91 ? -9.960 -8.797 2.928 1.00 98.62 91 ASP A CA 1
ATOM 682 C C . ASP A 1 91 ? -10.241 -8.113 1.577 1.00 98.62 91 ASP A C 1
ATOM 684 O O . ASP A 1 91 ? -10.221 -8.768 0.533 1.00 98.62 91 ASP A O 1
ATOM 688 N N . ALA A 1 92 ? -10.432 -6.787 1.559 1.00 98.69 92 ALA A N 1
ATOM 689 C CA . ALA A 1 92 ? -10.648 -6.024 0.329 1.00 98.69 92 ALA A CA 1
ATOM 690 C C . ALA A 1 92 ? -9.410 -5.966 -0.586 1.00 98.69 92 ALA A C 1
ATOM 692 O O . ALA A 1 92 ? -9.564 -5.710 -1.782 1.00 98.69 92 ALA A O 1
ATOM 693 N N . PHE A 1 93 ? -8.200 -6.258 -0.088 1.00 98.62 93 PHE A N 1
ATOM 694 C CA . PHE A 1 93 ? -7.006 -6.373 -0.938 1.00 98.62 93 PHE A CA 1
ATOM 695 C C . PHE A 1 93 ? -7.200 -7.420 -2.043 1.00 98.62 93 PHE A C 1
ATOM 697 O O . PHE A 1 93 ? -6.776 -7.203 -3.179 1.00 98.62 93 PHE A O 1
ATOM 704 N N . ARG A 1 94 ? -7.913 -8.517 -1.748 1.00 98.19 94 ARG A N 1
ATOM 705 C CA . ARG A 1 94 ? -8.173 -9.632 -2.678 1.00 98.19 94 ARG A CA 1
ATOM 706 C C . ARG A 1 94 ? -8.968 -9.229 -3.919 1.00 98.19 94 ARG A C 1
ATOM 708 O O . ARG A 1 94 ? -8.891 -9.920 -4.929 1.00 98.19 94 ARG A O 1
ATOM 715 N N . MET A 1 95 ? -9.692 -8.108 -3.866 1.00 97.56 95 MET A N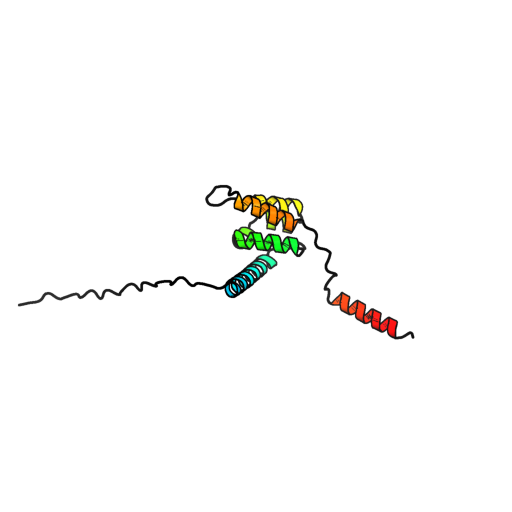 1
ATOM 716 C CA . MET A 1 95 ? -10.465 -7.582 -4.998 1.00 97.56 95 MET A CA 1
ATOM 717 C C . MET A 1 95 ? -9.569 -7.053 -6.131 1.00 97.56 95 MET A C 1
ATOM 719 O O . MET A 1 95 ? -10.021 -6.925 -7.264 1.00 97.56 95 MET A O 1
ATOM 723 N N . TRP A 1 96 ? -8.294 -6.770 -5.849 1.00 97.69 96 TRP A N 1
ATOM 724 C CA . TRP A 1 96 ? -7.333 -6.190 -6.793 1.00 97.69 96 TRP A CA 1
ATOM 725 C C . TRP A 1 96 ? -6.405 -7.251 -7.402 1.00 97.69 96 TRP A C 1
ATOM 727 O O . TRP A 1 96 ? -5.186 -7.094 -7.422 1.00 97.69 96 TRP A O 1
ATOM 737 N N . ASN A 1 97 ? -6.975 -8.367 -7.863 1.00 97.50 97 ASN A N 1
ATOM 738 C CA . ASN A 1 97 ? -6.228 -9.517 -8.386 1.00 97.50 97 ASN A CA 1
ATOM 739 C C . ASN A 1 97 ? -6.356 -9.726 -9.908 1.00 97.50 97 ASN A C 1
ATOM 741 O O . ASN A 1 97 ? -5.895 -10.749 -10.421 1.00 97.50 97 ASN A O 1
ATOM 745 N N . GLN A 1 98 ? -6.968 -8.779 -10.625 1.00 95.12 98 GLN A N 1
ATOM 746 C CA . GLN A 1 98 ? -7.244 -8.891 -12.058 1.00 95.12 98 GLN A CA 1
ATOM 747 C C . GLN A 1 98 ? -6.445 -7.894 -12.899 1.00 95.12 98 GLN A C 1
ATOM 749 O O . GLN A 1 98 ? -6.226 -6.756 -12.491 1.00 95.12 98 GLN A O 1
ATOM 754 N N . ALA A 1 99 ? -6.086 -8.305 -14.114 1.00 93.56 99 ALA A N 1
ATOM 755 C CA . ALA A 1 99 ? -5.643 -7.415 -15.184 1.00 93.56 99 ALA A CA 1
ATOM 756 C C . ALA A 1 99 ? -6.205 -7.913 -16.523 1.00 93.56 99 ALA A C 1
ATOM 758 O O . ALA A 1 99 ? -6.304 -9.119 -16.749 1.00 93.56 99 ALA A O 1
ATOM 759 N N . GLY A 1 100 ? -6.631 -6.993 -17.394 1.00 93.50 100 GLY A N 1
ATOM 760 C CA . GLY A 1 100 ? -7.279 -7.356 -18.663 1.00 93.50 100 GLY A CA 1
ATOM 761 C C . GLY A 1 100 ? -8.531 -8.231 -18.488 1.00 93.50 100 GLY A C 1
ATOM 762 O O . GLY A 1 100 ? -8.779 -9.112 -19.304 1.00 93.50 100 GLY A O 1
ATOM 763 N N . GLY A 1 101 ? -9.270 -8.050 -17.384 1.00 94.69 101 GLY A N 1
ATOM 764 C CA . GLY A 1 101 ? -10.471 -8.831 -17.056 1.00 94.69 101 GLY A CA 1
ATOM 765 C C . GLY A 1 101 ? -10.213 -10.265 -16.578 1.00 94.69 101 GLY A C 1
ATOM 766 O O . GLY A 1 101 ? -11.162 -11.026 -16.411 1.00 94.69 101 GLY A O 1
ATOM 767 N N . LYS A 1 102 ? -8.954 -10.662 -16.354 1.00 96.50 102 LYS A N 1
ATOM 768 C CA . LYS A 1 102 ? -8.590 -12.007 -15.887 1.00 96.50 102 LYS A CA 1
ATOM 769 C C . LYS A 1 102 ? -7.892 -11.946 -14.540 1.00 96.50 102 LYS A C 1
ATOM 771 O O . LYS A 1 102 ? -7.034 -11.094 -14.324 1.00 96.50 102 LYS A O 1
ATOM 776 N N . VAL A 1 103 ? -8.220 -12.887 -13.657 1.00 97.31 103 VAL A N 1
ATOM 777 C CA . VAL A 1 103 ? -7.478 -13.098 -12.407 1.00 97.31 103 VAL A CA 1
ATOM 778 C C . VAL A 1 103 ? -6.072 -13.588 -12.741 1.00 97.31 103 VAL A C 1
ATOM 780 O O . VAL A 1 103 ? -5.907 -14.544 -13.497 1.00 97.31 103 VAL A O 1
ATOM 783 N N . LEU A 1 104 ? -5.059 -12.948 -12.158 1.00 97.81 104 LEU A N 1
ATOM 784 C CA . LEU A 1 104 ? -3.664 -13.330 -12.344 1.00 97.81 104 LEU A CA 1
ATOM 785 C C . LEU A 1 104 ? -3.107 -13.977 -11.066 1.00 97.81 104 LEU A C 1
ATOM 787 O O . LEU A 1 104 ? -3.094 -13.322 -10.020 1.00 97.81 104 LEU A O 1
ATOM 791 N N . PRO A 1 105 ? -2.552 -15.206 -11.125 1.00 97.31 105 PRO A N 1
ATOM 792 C CA . PRO A 1 105 ? -1.991 -15.880 -9.948 1.00 97.31 105 PRO A CA 1
ATOM 793 C C . PRO A 1 105 ? -0.894 -15.080 -9.231 1.00 97.31 105 PRO A C 1
ATOM 795 O O . PRO A 1 105 ? -0.756 -15.149 -8.011 1.00 97.31 105 PRO A O 1
ATOM 798 N N . GLY A 1 106 ? -0.108 -14.298 -9.980 1.00 97.56 106 GLY A N 1
ATOM 799 C CA . GLY A 1 106 ? 0.895 -13.397 -9.408 1.00 97.56 106 GLY A CA 1
ATOM 800 C C . GLY A 1 106 ? 0.275 -12.283 -8.560 1.00 97.56 106 GLY A C 1
ATOM 801 O O . GLY A 1 106 ? 0.768 -12.002 -7.469 1.00 97.56 106 GLY A O 1
ATOM 802 N N . LEU A 1 107 ? -0.840 -11.699 -9.014 1.00 97.50 107 LEU A N 1
ATOM 803 C CA . LEU A 1 107 ? -1.545 -10.671 -8.252 1.00 97.50 107 LEU A CA 1
ATOM 804 C C . LEU A 1 107 ? -2.211 -11.265 -7.015 1.00 97.50 107 LEU A C 1
ATOM 806 O O . LEU A 1 107 ? -2.102 -10.663 -5.955 1.00 97.50 107 LEU A O 1
ATOM 810 N N . VAL A 1 108 ? -2.805 -12.461 -7.110 1.00 98.19 108 VAL A N 1
ATOM 811 C CA . VAL A 1 108 ? -3.370 -13.171 -5.946 1.00 98.19 108 VAL A CA 1
ATOM 812 C C . VAL A 1 108 ? -2.322 -13.328 -4.843 1.00 98.19 108 VAL A C 1
ATOM 814 O O . VAL A 1 108 ? -2.538 -12.860 -3.729 1.00 98.19 108 VAL A O 1
ATOM 817 N N . ARG A 1 109 ? -1.150 -13.896 -5.166 1.00 98.44 109 ARG A N 1
ATOM 818 C CA . ARG A 1 109 ? -0.049 -14.052 -4.197 1.00 98.44 109 ARG A CA 1
ATOM 819 C C . ARG A 1 109 ? 0.384 -12.715 -3.599 1.00 98.44 109 ARG A C 1
ATOM 821 O O . ARG A 1 109 ? 0.585 -12.618 -2.392 1.00 98.44 109 ARG A O 1
ATOM 828 N N . ARG A 1 110 ? 0.486 -11.674 -4.430 1.00 98.31 110 ARG A N 1
ATOM 829 C CA . ARG A 1 110 ? 0.847 -10.330 -3.972 1.00 98.31 110 ARG A CA 1
ATOM 830 C C . ARG A 1 110 ? -0.200 -9.738 -3.020 1.00 98.31 110 ARG A C 1
ATOM 832 O O . ARG A 1 110 ? 0.183 -9.158 -2.010 1.00 98.31 110 ARG A O 1
ATOM 839 N N . ARG A 1 111 ? -1.499 -9.904 -3.303 1.00 98.56 111 ARG A N 1
ATOM 840 C CA . ARG A 1 111 ? -2.584 -9.410 -2.436 1.00 98.56 111 ARG A CA 1
ATOM 841 C C . ARG A 1 111 ? -2.595 -10.114 -1.080 1.00 98.56 111 ARG A C 1
ATOM 843 O O . ARG A 1 111 ? -2.816 -9.451 -0.075 1.00 98.56 111 ARG A O 1
ATOM 850 N N . GLU A 1 112 ? -2.325 -11.420 -1.035 1.00 98.62 112 GLU A N 1
ATOM 851 C CA . GLU A 1 112 ? -2.207 -12.144 0.240 1.00 98.62 112 GLU A CA 1
ATOM 852 C C . GLU A 1 112 ? -1.015 -11.656 1.070 1.00 98.62 112 GLU A C 1
ATOM 854 O O . GLU A 1 112 ? -1.158 -11.469 2.275 1.00 98.62 112 GLU A O 1
ATOM 859 N N . ALA A 1 113 ? 0.136 -11.393 0.441 1.00 98.62 113 ALA A N 1
ATOM 860 C CA . ALA A 1 113 ? 1.302 -10.851 1.138 1.00 98.62 113 ALA A CA 1
ATOM 861 C C . ALA A 1 113 ? 1.044 -9.437 1.693 1.00 98.62 113 ALA A C 1
ATOM 863 O O . ALA A 1 113 ? 1.354 -9.162 2.849 1.00 98.62 113 ALA A O 1
ATOM 864 N N . GLU A 1 114 ? 0.425 -8.554 0.901 1.00 98.62 114 GLU A N 1
ATOM 865 C CA . GLU A 1 114 ? 0.033 -7.210 1.351 1.00 98.62 114 GLU A CA 1
ATOM 866 C C . GLU A 1 114 ? -0.984 -7.279 2.501 1.00 98.62 114 GLU A C 1
ATOM 868 O O . GLU A 1 114 ? -0.830 -6.578 3.498 1.00 98.62 114 GLU A O 1
ATOM 873 N N . ARG A 1 115 ? -1.977 -8.173 2.414 1.00 98.62 115 ARG A N 1
ATOM 874 C CA . ARG A 1 115 ? -2.946 -8.431 3.489 1.00 98.62 115 ARG A CA 1
ATOM 875 C C . ARG A 1 115 ? -2.272 -8.949 4.761 1.00 98.62 115 ARG A C 1
ATOM 877 O O . ARG A 1 115 ? -2.635 -8.524 5.854 1.00 98.62 115 ARG A O 1
ATOM 884 N N . ALA A 1 116 ? -1.327 -9.879 4.635 1.00 98.50 116 ALA A N 1
ATOM 885 C CA . ALA A 1 116 ? -0.595 -10.425 5.772 1.00 98.50 116 ALA A CA 1
ATOM 886 C C . ALA A 1 116 ? 0.232 -9.339 6.473 1.00 98.50 116 ALA A C 1
ATOM 888 O O . ALA A 1 116 ? 0.163 -9.222 7.695 1.00 98.50 116 ALA A O 1
ATOM 889 N N . LEU A 1 117 ? 0.934 -8.496 5.704 1.00 98.25 117 LEU A N 1
ATOM 890 C CA . LEU A 1 117 ? 1.643 -7.336 6.242 1.00 98.25 117 LEU A CA 1
ATOM 891 C C . LEU A 1 117 ? 0.672 -6.394 6.958 1.00 98.25 117 LEU A C 1
ATOM 893 O O . LEU A 1 117 ? 0.893 -6.068 8.114 1.00 98.25 117 LEU A O 1
ATOM 897 N N . PHE A 1 118 ? -0.436 -6.029 6.311 1.00 98.38 118 PHE A N 1
ATOM 898 C CA . PHE A 1 118 ? -1.448 -5.134 6.873 1.00 98.38 118 PHE A CA 1
ATOM 899 C C . PHE A 1 118 ? -1.989 -5.609 8.234 1.00 98.38 118 PHE A C 1
ATOM 901 O O . PHE A 1 118 ? -2.249 -4.796 9.112 1.00 98.38 118 PHE A O 1
ATOM 908 N N . LEU A 1 119 ? -2.143 -6.924 8.419 1.00 97.88 119 LEU A N 1
ATOM 909 C CA . LEU A 1 119 ? -2.622 -7.527 9.668 1.00 97.88 119 LEU A CA 1
ATOM 910 C C . LEU A 1 119 ? -1.510 -7.806 10.689 1.00 97.88 119 LEU A C 1
ATOM 912 O O . LEU A 1 119 ? -1.809 -8.243 11.798 1.00 97.88 119 LEU A O 1
ATOM 916 N N . THR A 1 120 ? -0.242 -7.586 10.335 1.00 97.31 120 THR A N 1
ATOM 917 C CA . THR A 1 120 ? 0.886 -7.798 11.244 1.00 97.31 120 THR A CA 1
ATOM 918 C C . THR A 1 120 ? 0.932 -6.654 12.257 1.00 97.31 120 THR A C 1
ATOM 920 O O . THR A 1 120 ? 1.140 -5.504 11.857 1.00 97.31 120 THR A O 1
ATOM 923 N N . PRO A 1 121 ? 0.784 -6.925 13.566 1.00 90.75 121 PRO A N 1
ATOM 924 C CA . PRO A 1 121 ? 0.902 -5.890 14.583 1.00 90.75 121 PRO A CA 1
ATOM 925 C C . PRO A 1 121 ? 2.304 -5.281 14.569 1.00 90.75 121 PRO A C 1
ATOM 927 O O . PRO A 1 121 ? 3.299 -6.001 14.480 1.00 90.75 121 PRO A O 1
ATOM 930 N N . VAL A 1 122 ? 2.393 -3.961 14.697 1.00 89.12 122 VAL A N 1
ATOM 931 C CA . VAL A 1 122 ? 3.660 -3.307 15.033 1.00 89.12 122 VAL A CA 1
ATOM 932 C C . VAL A 1 122 ? 3.803 -3.295 16.550 1.00 89.12 122 VAL A C 1
ATOM 934 O O . VAL A 1 122 ? 2.831 -3.041 17.265 1.00 89.12 122 VAL A O 1
ATOM 937 N N . ALA A 1 123 ? 5.008 -3.558 17.058 1.00 80.44 123 ALA A N 1
ATOM 938 C CA . ALA A 1 123 ? 5.316 -3.175 18.428 1.00 80.44 123 ALA A CA 1
ATOM 939 C C . ALA A 1 123 ? 5.119 -1.664 18.498 1.00 80.44 123 ALA A C 1
ATOM 941 O O . ALA A 1 123 ? 5.740 -0.959 17.709 1.00 80.44 123 ALA A O 1
ATOM 942 N N . THR A 1 124 ? 4.221 -1.184 19.360 1.00 60.06 124 THR A N 1
ATOM 943 C CA . THR A 1 124 ? 3.937 0.243 19.522 1.00 60.06 124 THR A CA 1
ATOM 944 C C . THR A 1 124 ? 5.261 1.005 19.608 1.00 60.06 124 THR A C 1
ATOM 946 O O . THR A 1 124 ? 5.939 0.879 20.633 1.00 60.06 124 THR A O 1
ATOM 949 N N . PRO A 1 125 ? 5.679 1.780 18.586 1.00 56.62 125 PRO A N 1
ATOM 950 C CA . PRO A 1 125 ? 6.750 2.724 18.822 1.00 56.62 125 PRO A CA 1
ATOM 951 C C . PRO A 1 125 ? 6.200 3.692 19.867 1.00 56.62 125 PRO A C 1
ATOM 953 O O . PRO A 1 125 ? 5.081 4.197 19.722 1.00 56.62 125 PRO A O 1
ATOM 956 N N . ALA A 1 126 ? 6.939 3.871 20.966 1.00 48.38 126 ALA A N 1
ATOM 957 C CA . ALA A 1 126 ? 6.568 4.796 22.029 1.00 48.38 126 ALA A CA 1
ATOM 958 C C . ALA A 1 126 ? 6.092 6.117 21.403 1.00 48.38 126 ALA A C 1
ATOM 960 O O . ALA A 1 126 ? 6.678 6.539 20.399 1.00 48.38 126 ALA A O 1
ATOM 961 N N . PRO A 1 127 ? 5.034 6.756 21.937 1.00 51.09 127 PRO A N 1
ATOM 962 C CA . PRO A 1 127 ? 4.511 7.977 21.348 1.00 51.09 127 PRO A CA 1
ATOM 963 C C . PRO A 1 127 ? 5.664 8.967 21.183 1.00 51.09 127 PRO A C 1
ATOM 965 O O . PRO A 1 127 ? 6.183 9.484 22.170 1.00 51.09 127 PRO A O 1
ATOM 968 N N . GLN A 1 128 ? 6.048 9.260 19.934 1.00 53.62 128 GLN A N 1
ATOM 969 C CA . GLN A 1 128 ? 7.010 10.318 19.599 1.00 53.62 128 GLN A CA 1
ATOM 970 C C . GLN A 1 128 ? 6.351 11.688 19.748 1.00 53.62 128 GLN A C 1
ATOM 972 O O . GLN A 1 128 ? 6.511 12.595 18.934 1.00 53.62 128 GLN A O 1
ATOM 977 N N . SER A 1 129 ? 5.527 11.817 20.781 1.00 56.28 129 SER A N 1
ATOM 978 C CA . SER A 1 129 ? 4.939 13.079 21.106 1.00 56.28 129 SER A CA 1
ATOM 979 C C . SER A 1 129 ? 6.046 13.986 21.631 1.00 56.28 129 SER A C 1
ATOM 981 O O . SER A 1 129 ? 6.759 13.590 22.560 1.00 56.28 129 SER A O 1
ATOM 983 N N . PRO A 1 130 ? 6.154 15.224 21.124 1.00 67.62 130 PRO A N 1
ATOM 984 C CA . PRO A 1 130 ? 7.049 16.227 21.689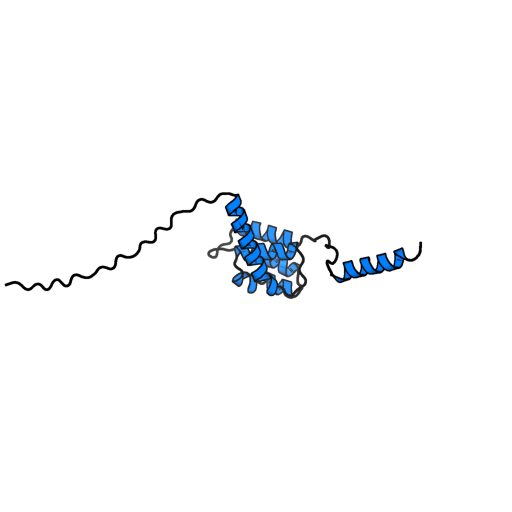 1.00 67.62 130 PRO A CA 1
ATOM 985 C C . PRO A 1 130 ? 6.847 16.397 23.204 1.00 67.62 130 PRO A C 1
ATOM 987 O O . PRO A 1 130 ? 7.794 16.700 23.929 1.00 67.62 130 PRO A O 1
ATOM 990 N N . TRP A 1 131 ? 5.628 16.144 23.705 1.00 68.56 131 TRP A N 1
ATOM 991 C CA . TRP A 1 131 ? 5.334 16.236 25.135 1.00 68.56 131 TRP A CA 1
ATOM 992 C C . TRP A 1 131 ? 5.925 15.082 25.958 1.00 68.56 131 TRP A C 1
ATOM 994 O O . TRP A 1 131 ? 6.183 15.283 27.137 1.00 68.56 131 TRP A O 1
ATOM 1004 N N . ALA A 1 132 ? 6.207 13.910 25.379 1.00 71.00 132 ALA A N 1
ATOM 1005 C CA . ALA A 1 132 ? 6.806 12.790 26.115 1.00 71.00 132 ALA A CA 1
ATOM 1006 C C . ALA A 1 132 ? 8.258 13.098 26.521 1.00 71.00 132 ALA A C 1
ATOM 1008 O O . ALA A 1 132 ? 8.647 12.882 27.670 1.00 71.00 132 ALA A O 1
ATOM 1009 N N . ALA A 1 133 ? 9.033 13.695 25.608 1.00 70.00 133 ALA A N 1
ATOM 1010 C CA . ALA A 1 133 ? 10.373 14.199 25.905 1.00 70.00 133 ALA A CA 1
ATOM 1011 C C . ALA A 1 133 ? 10.333 15.355 26.920 1.00 70.00 133 ALA A C 1
ATOM 1013 O O . ALA A 1 133 ? 11.165 15.412 27.824 1.00 70.00 133 ALA A O 1
ATOM 1014 N N . LEU A 1 134 ? 9.333 16.240 26.815 1.00 77.12 134 LEU A N 1
ATOM 1015 C CA . LEU A 1 134 ? 9.122 17.332 27.768 1.00 77.12 134 LEU A CA 1
ATOM 1016 C C . LEU A 1 134 ? 8.796 16.806 29.176 1.00 77.12 134 LEU A C 1
ATOM 1018 O O . LEU A 1 134 ? 9.368 17.280 30.150 1.00 77.12 134 LEU A O 1
ATOM 1022 N N . VAL A 1 135 ? 7.919 15.806 29.293 1.00 82.19 135 VAL A N 1
ATOM 1023 C CA . VAL A 1 135 ? 7.556 15.187 30.577 1.00 82.19 135 VAL A CA 1
ATOM 1024 C C . VAL A 1 135 ? 8.755 14.480 31.197 1.00 82.19 135 VAL A C 1
ATOM 1026 O O . VAL A 1 135 ? 9.021 14.694 32.377 1.00 82.19 135 VAL A O 1
ATOM 1029 N N . ALA A 1 136 ? 9.530 13.724 30.416 1.00 76.88 136 ALA A N 1
ATOM 1030 C CA . ALA A 1 136 ? 10.756 13.091 30.900 1.00 76.88 136 ALA A CA 1
ATOM 1031 C C . ALA A 1 136 ? 11.801 14.128 31.359 1.00 76.88 136 ALA A C 1
ATOM 1033 O O . ALA A 1 136 ? 12.436 13.959 32.403 1.00 76.88 136 ALA A O 1
ATOM 1034 N N . LEU A 1 137 ? 11.944 15.239 30.626 1.00 79.38 137 LEU A N 1
ATOM 1035 C CA . LEU A 1 137 ? 12.823 16.344 31.004 1.00 79.38 137 LEU A CA 1
ATOM 1036 C C . LEU A 1 137 ? 12.364 16.994 32.313 1.00 79.38 137 LEU A C 1
ATOM 1038 O O . LEU A 1 137 ? 13.171 17.131 33.232 1.00 79.38 137 LEU A O 1
ATOM 1042 N N . VAL A 1 138 ? 11.081 17.339 32.428 1.00 86.31 138 VAL A N 1
ATOM 1043 C CA . VAL A 1 138 ? 10.500 17.943 33.635 1.00 86.31 138 VAL A CA 1
ATOM 1044 C C . VAL A 1 138 ? 10.640 17.006 34.836 1.00 86.31 138 VAL A C 1
ATOM 1046 O O . VAL A 1 138 ? 11.104 17.439 35.889 1.00 86.31 138 VAL A O 1
ATOM 1049 N N . GLN A 1 139 ? 10.350 15.714 34.678 1.00 85.56 139 GLN A N 1
ATOM 1050 C CA . GLN A 1 139 ? 10.556 14.710 35.727 1.00 85.56 139 GLN A CA 1
ATOM 1051 C C . GLN A 1 139 ? 12.029 14.641 36.155 1.00 85.56 139 GLN A C 1
ATOM 1053 O O . GLN A 1 139 ? 12.323 14.700 37.346 1.00 85.56 139 GLN A O 1
ATOM 1058 N N . SER A 1 140 ? 12.974 14.643 35.207 1.00 82.06 140 SER A N 1
ATOM 1059 C CA . SER A 1 140 ? 14.413 14.636 35.515 1.00 82.06 140 SER A CA 1
ATOM 1060 C C . SER A 1 140 ? 14.910 15.900 36.236 1.00 82.06 140 SER A C 1
ATOM 1062 O O . SER A 1 140 ? 15.933 15.858 36.922 1.00 82.06 140 SER A O 1
ATOM 1064 N N . LEU A 1 141 ? 14.229 17.036 36.055 1.00 84.00 141 LEU A N 1
ATOM 1065 C CA . LEU A 1 141 ? 14.544 18.308 36.712 1.00 84.00 141 LEU A CA 1
ATOM 1066 C C . LEU A 1 141 ? 13.974 18.362 38.134 1.00 84.00 141 LEU A C 1
ATOM 1068 O O . LEU A 1 141 ? 14.607 18.930 39.021 1.00 84.00 141 LEU A O 1
ATOM 1072 N N . ILE A 1 142 ? 12.820 17.733 38.360 1.00 84.62 142 ILE A N 1
ATOM 1073 C CA . ILE A 1 142 ? 12.208 17.598 39.687 1.00 84.62 142 ILE A CA 1
ATOM 1074 C C . ILE A 1 142 ? 13.025 16.624 40.550 1.00 84.62 142 ILE A C 1
ATOM 1076 O O . ILE A 1 142 ? 13.324 16.929 41.701 1.00 84.62 142 ILE A O 1
ATOM 1080 N N . THR A 1 143 ? 13.466 15.493 39.992 1.00 80.50 143 THR A N 1
ATOM 1081 C CA . THR A 1 143 ? 14.208 14.464 40.745 1.00 80.50 143 THR A CA 1
ATOM 1082 C C . THR A 1 143 ? 15.662 14.850 41.051 1.00 80.50 143 THR A C 1
ATOM 1084 O O . THR A 1 143 ? 16.210 14.404 42.053 1.00 80.50 143 THR A O 1
ATOM 1087 N N . ARG A 1 144 ? 16.302 15.714 40.248 1.00 67.25 144 ARG A N 1
ATOM 1088 C CA . ARG A 1 144 ? 17.690 16.166 40.491 1.00 67.25 144 ARG A CA 1
ATOM 1089 C C . ARG A 1 144 ? 17.849 17.188 41.618 1.00 67.25 144 ARG A C 1
ATOM 1091 O O . ARG A 1 144 ? 18.974 17.462 42.012 1.00 67.25 144 ARG A O 1
ATOM 1098 N N . LYS A 1 145 ? 16.759 17.761 42.135 1.00 57.22 145 LYS A N 1
ATOM 1099 C CA . LYS A 1 145 ? 16.805 18.834 43.143 1.00 57.22 145 LYS A CA 1
ATOM 1100 C C . LYS A 1 145 ? 16.652 18.351 44.594 1.00 57.22 145 LYS A C 1
ATOM 1102 O O . LYS A 1 145 ? 16.374 19.167 45.466 1.00 57.22 145 LYS A O 1
ATOM 1107 N N . GLY A 1 146 ? 16.818 17.050 44.845 1.00 59.19 146 GLY A N 1
ATOM 1108 C CA . GLY A 1 146 ? 16.621 16.430 46.161 1.00 59.19 146 GLY A CA 1
ATOM 1109 C C . GLY A 1 146 ? 17.715 15.451 46.598 1.00 59.19 146 GLY A C 1
ATOM 1110 O O . GLY A 1 146 ? 17.403 14.548 47.369 1.00 59.19 146 GLY A O 1
ATOM 1111 N N . ALA A 1 147 ? 18.947 15.599 46.101 1.00 49.94 147 ALA A N 1
ATOM 1112 C CA . ALA A 1 147 ? 20.131 14.882 46.589 1.00 49.94 147 ALA A CA 1
ATOM 1113 C C . ALA A 1 147 ? 21.183 15.877 47.086 1.00 49.94 147 ALA A C 1
ATOM 1115 O O . ALA A 1 147 ? 21.308 16.946 46.443 1.00 49.94 147 ALA A O 1
#

Foldseek 3Di:
DDDPPPPPPPPPDDPPPDDDDDDDDPVRVVVVVVVLLVVLLVLCVVLAQDDADPLLSVLLSLLCSVPNNVCSSVFPLRVCVSVVNQLSSLVSLCVQQDDPRDGDPVSNVSSPVSSVSNPDDDPPPPPPPPVVVVVVVVVVVVVVVPD

Secondary structure (DSSP, 8-state):
-------------------PPPP--HHHHHHHHHHHHHHHHHHHGGG--S---HHHHHHHHHHHHHH-HHHHHT-HHHHHHHTT-HHHHHHHGGG--EETTEE-HHHHHHHHHHHHHHHSPPP------HHHHHHHHHHHHHHTT--

pLDDT: mean 86.15, std 17.38, range [40.03, 98.75]

InterPro domains:
  IPR002196 Glycoside hydrolase, family 24 [PF00959] (22-114)
  IPR023346 Lysozyme-like domain superfamily [SSF53955] (20-122)
  IPR023347 Lysozyme domain superfamily [G3DSA:1.10.530.40] (15-121)
  IPR033907 Endolysin/autolysin [cd00737] (23-119)
  IPR051018 Bacteriophage Glycosyl Hydrolase 24 [PTHR38107] (23-120)

Radius of gyration: 27.42 Å; chains: 1; bounding box: 37×45×120 Å